Protein AF-A0A1G2HT88-F1 (afdb_monomer_lite)

Radius of gyration: 27.89 Å; chains: 1; bounding box: 47×22×96 Å

Structure (mmCIF, N/CA/C/O backbone):
data_AF-A0A1G2HT88-F1
#
_entry.id   AF-A0A1G2HT88-F1
#
loop_
_atom_site.group_PDB
_atom_site.id
_atom_site.type_symbol
_atom_site.label_atom_id
_atom_site.label_alt_id
_atom_site.label_comp_id
_atom_site.label_asym_id
_atom_site.label_entity_id
_atom_site.label_seq_id
_atom_site.pdbx_PDB_ins_code
_atom_site.Cartn_x
_atom_site.Cartn_y
_atom_site.Cartn_z
_atom_site.occupancy
_atom_site.B_iso_or_equiv
_atom_site.auth_seq_id
_atom_site.auth_comp_id
_atom_site.auth_asym_id
_atom_site.auth_atom_id
_atom_site.pdbx_PDB_model_num
ATOM 1 N N . MET A 1 1 ? -17.316 13.275 71.867 1.00 40.72 1 MET A N 1
ATOM 2 C CA . MET A 1 1 ? -18.127 12.191 71.271 1.00 40.72 1 MET A CA 1
ATOM 3 C C . MET A 1 1 ? -18.095 12.351 69.755 1.00 40.72 1 MET A C 1
ATOM 5 O O . MET A 1 1 ? -18.867 13.128 69.214 1.00 40.72 1 MET A O 1
ATOM 9 N N . VAL A 1 2 ? -17.142 11.712 69.071 1.00 53.62 2 VAL A N 1
ATOM 10 C CA . VAL A 1 2 ? -17.073 11.718 67.598 1.00 53.62 2 VAL A CA 1
ATOM 11 C C . VAL A 1 2 ? -17.849 10.500 67.114 1.00 53.62 2 VAL A C 1
ATOM 13 O O . VAL A 1 2 ? -17.386 9.367 67.217 1.00 53.62 2 VAL A O 1
ATOM 16 N N . SER A 1 3 ? -19.090 10.737 66.694 1.00 51.41 3 SER A N 1
ATOM 17 C CA . SER A 1 3 ? -19.968 9.697 66.166 1.00 51.41 3 SER A CA 1
ATOM 18 C C . SER A 1 3 ? -19.487 9.284 64.770 1.00 51.41 3 SER A C 1
ATOM 20 O O . SER A 1 3 ? -19.238 10.132 63.911 1.00 51.41 3 SER A O 1
ATOM 22 N N . LYS A 1 4 ? -19.302 7.976 64.572 1.00 53.19 4 LYS A N 1
ATOM 23 C CA . LYS A 1 4 ? -18.770 7.342 63.359 1.00 53.19 4 LYS A CA 1
ATOM 24 C C . LYS A 1 4 ? -19.642 7.674 62.138 1.00 53.19 4 LYS A C 1
ATOM 26 O O . LYS A 1 4 ? -20.726 7.122 61.981 1.00 53.19 4 LYS A O 1
ATOM 31 N N . ARG A 1 5 ? -19.142 8.516 61.228 1.00 53.56 5 ARG A N 1
ATOM 32 C CA . ARG A 1 5 ? -19.681 8.678 59.866 1.00 53.56 5 ARG A CA 1
ATOM 33 C C . ARG A 1 5 ? -19.239 7.502 58.992 1.00 53.56 5 ARG A C 1
ATOM 35 O O . ARG A 1 5 ? -18.350 7.629 58.164 1.00 53.56 5 ARG A O 1
ATOM 42 N N . GLY A 1 6 ? -19.843 6.343 59.222 1.00 59.09 6 GLY A N 1
ATOM 43 C CA . GLY A 1 6 ? -19.801 5.207 58.306 1.00 59.09 6 GLY A CA 1
ATOM 44 C C . GLY A 1 6 ? -21.150 5.080 57.616 1.00 59.09 6 GLY A C 1
ATOM 45 O O . GLY A 1 6 ? -21.891 4.146 57.901 1.00 59.09 6 GLY A O 1
ATOM 46 N N . GLN A 1 7 ? -21.514 6.051 56.776 1.00 55.28 7 GLN A N 1
ATOM 47 C CA . GLN A 1 7 ? -22.687 5.912 55.917 1.00 55.28 7 GLN A CA 1
ATOM 48 C C . GLN A 1 7 ? -22.262 5.011 54.755 1.00 55.28 7 GLN A C 1
ATOM 50 O O . GLN A 1 7 ? -21.722 5.482 53.758 1.00 55.28 7 GLN A O 1
ATOM 55 N N . GLY A 1 8 ? -22.376 3.695 54.958 1.00 63.44 8 GLY A N 1
ATOM 56 C CA . GLY A 1 8 ? -22.088 2.712 53.919 1.00 63.44 8 GLY A CA 1
ATOM 57 C C . GLY A 1 8 ? -22.886 3.054 52.667 1.00 63.44 8 GLY A C 1
ATOM 58 O O . GLY A 1 8 ? -24.076 3.367 52.767 1.00 63.44 8 GLY A O 1
ATOM 59 N N . LEU A 1 9 ? -22.228 3.038 51.502 1.00 68.50 9 LEU A N 1
ATOM 60 C CA . LEU A 1 9 ? -22.949 3.159 50.240 1.00 68.50 9 LEU A CA 1
ATOM 61 C C . LEU A 1 9 ? -24.070 2.108 50.235 1.00 68.50 9 LEU A C 1
ATOM 63 O O . LEU A 1 9 ? -23.810 0.959 50.612 1.00 68.50 9 LEU A O 1
ATOM 67 N N . PRO A 1 10 ? -25.301 2.474 49.834 1.00 78.75 10 PRO A N 1
ATOM 68 C CA . PRO A 1 10 ? -26.396 1.520 49.777 1.00 78.75 10 PRO A CA 1
ATOM 69 C C . PRO A 1 10 ? -25.956 0.321 48.940 1.00 78.75 10 PRO A C 1
ATOM 71 O O . PRO A 1 10 ? -25.410 0.503 47.853 1.00 78.75 10 PRO A O 1
ATOM 74 N N . VAL A 1 11 ? -26.200 -0.898 49.425 1.00 82.44 11 VAL A N 1
ATOM 75 C CA . VAL A 1 11 ? -25.774 -2.139 48.750 1.00 82.44 11 VAL A CA 1
ATOM 76 C C . VAL A 1 11 ? -26.246 -2.171 47.288 1.00 82.44 11 VAL A C 1
ATOM 78 O O . VAL A 1 11 ? -25.502 -2.593 46.408 1.00 82.44 11 VAL A O 1
ATOM 81 N N . ASN A 1 12 ? -27.420 -1.603 46.996 1.00 87.56 12 ASN A N 1
ATOM 82 C CA . ASN A 1 12 ? -27.928 -1.434 45.632 1.00 87.56 12 ASN A CA 1
ATOM 83 C C . ASN A 1 12 ? -26.993 -0.618 44.725 1.00 87.56 12 ASN A C 1
ATOM 85 O O . ASN A 1 12 ? -26.828 -0.965 43.562 1.00 87.56 12 ASN A O 1
ATOM 89 N N . VAL A 1 13 ? -26.357 0.441 45.236 1.00 88.12 13 VAL A N 1
ATOM 90 C CA . VAL A 1 13 ? -25.415 1.264 44.459 1.00 88.12 13 VAL A CA 1
ATOM 91 C C . VAL A 1 13 ? -24.163 0.462 44.117 1.00 88.12 13 VAL A C 1
ATOM 93 O O . VAL A 1 13 ? -23.677 0.543 42.993 1.00 88.12 13 VAL A O 1
ATOM 96 N N . ILE A 1 14 ? -23.678 -0.358 45.053 1.00 87.75 14 ILE A N 1
ATOM 97 C CA . ILE A 1 14 ? -22.526 -1.244 44.829 1.00 87.75 14 ILE A CA 1
ATOM 98 C C . ILE A 1 14 ? -22.855 -2.275 43.741 1.00 87.75 14 ILE A C 1
ATOM 100 O O . ILE A 1 14 ? -22.055 -2.485 42.831 1.00 87.75 14 ILE A O 1
ATOM 104 N N . ILE A 1 15 ? -24.050 -2.872 43.791 1.00 90.88 15 ILE A N 1
ATOM 105 C CA . ILE A 1 15 ? -24.510 -3.847 42.791 1.00 90.88 15 ILE A CA 1
ATOM 106 C C . ILE A 1 15 ? -24.628 -3.199 41.404 1.00 90.88 15 ILE A C 1
ATOM 108 O O . ILE A 1 15 ? -24.123 -3.746 40.426 1.00 90.88 15 ILE A O 1
ATOM 112 N N . VAL A 1 16 ? -25.248 -2.019 41.308 1.00 92.81 16 VAL A N 1
ATOM 113 C CA . VAL A 1 16 ? -25.400 -1.301 40.031 1.00 92.81 16 VAL A CA 1
ATOM 114 C C . VAL A 1 16 ? -24.040 -0.887 39.465 1.00 92.81 16 VAL A C 1
ATOM 116 O O . VAL A 1 16 ? -23.804 -1.058 38.271 1.00 92.81 16 VAL A O 1
ATOM 119 N N . ALA A 1 17 ? -23.123 -0.405 40.306 1.00 90.88 17 ALA A N 1
ATOM 120 C CA . ALA A 1 17 ? -21.772 -0.045 39.882 1.00 90.88 17 ALA A CA 1
ATOM 121 C C . ALA A 1 17 ? -20.988 -1.257 39.352 1.00 90.88 17 ALA A C 1
ATOM 123 O O . ALA A 1 17 ? -20.304 -1.148 38.335 1.00 90.88 17 ALA A O 1
ATOM 124 N N . ALA A 1 18 ? -21.124 -2.422 39.995 1.00 93.19 18 ALA A N 1
ATOM 125 C CA . ALA A 1 18 ? -20.498 -3.658 39.536 1.00 93.19 18 ALA A CA 1
ATOM 126 C C . ALA A 1 18 ? -21.055 -4.117 38.177 1.00 93.19 18 ALA A C 1
ATOM 128 O O . ALA A 1 18 ? -20.283 -4.448 37.279 1.00 93.19 18 ALA A O 1
ATOM 129 N N . LEU A 1 19 ? -22.380 -4.078 37.991 1.00 94.88 19 LEU A N 1
ATOM 130 C CA . LEU A 1 19 ? -23.013 -4.420 36.712 1.00 94.88 19 LEU A CA 1
ATOM 131 C C . LEU A 1 19 ? -22.593 -3.462 35.590 1.00 94.88 19 LEU A C 1
ATOM 133 O O . LEU A 1 19 ? -22.254 -3.912 34.496 1.00 94.88 19 LEU A O 1
ATOM 137 N N . ALA A 1 20 ? -22.557 -2.157 35.866 1.00 94.62 20 ALA A N 1
ATOM 138 C CA . ALA A 1 20 ? -22.113 -1.156 34.901 1.00 94.62 20 ALA A CA 1
ATOM 139 C C . ALA A 1 20 ? -20.651 -1.374 34.481 1.00 94.62 20 ALA A C 1
ATOM 141 O O . ALA A 1 20 ? -20.340 -1.304 33.294 1.00 94.62 20 ALA A O 1
ATOM 142 N N . LEU A 1 21 ? -19.767 -1.701 35.431 1.00 95.44 21 LEU A N 1
ATOM 143 C CA . LEU A 1 21 ? -18.369 -2.023 35.137 1.00 95.44 21 LEU A CA 1
ATOM 144 C C . LEU A 1 21 ? -18.232 -3.248 34.230 1.00 95.44 21 LEU A C 1
ATOM 146 O O . LEU A 1 21 ? -17.452 -3.207 33.281 1.00 95.44 21 LEU A O 1
ATOM 150 N N . ILE A 1 22 ? -19.000 -4.311 34.480 1.00 95.81 22 ILE A N 1
ATOM 151 C CA . ILE A 1 22 ? -18.974 -5.521 33.645 1.00 95.81 22 ILE A CA 1
ATOM 152 C C . ILE A 1 22 ? -19.382 -5.187 32.207 1.00 95.81 22 ILE A C 1
ATOM 154 O O . ILE A 1 22 ? -18.682 -5.565 31.269 1.00 95.81 22 ILE A O 1
ATOM 158 N N . VAL A 1 23 ? -20.475 -4.441 32.024 1.00 95.62 23 VAL A N 1
ATOM 159 C CA . VAL A 1 23 ? -20.929 -4.021 30.689 1.00 95.62 23 VAL A CA 1
ATOM 160 C C . VAL A 1 23 ? -19.863 -3.175 29.994 1.00 95.62 23 VAL A C 1
ATOM 162 O O . VAL A 1 23 ? -19.578 -3.396 28.820 1.00 95.62 23 VAL A O 1
ATOM 165 N N . LEU A 1 24 ? -19.227 -2.252 30.716 1.00 94.94 24 LEU A N 1
ATOM 166 C CA . LEU A 1 24 ? -18.183 -1.389 30.166 1.00 94.94 24 LEU A CA 1
ATOM 167 C C . LEU A 1 24 ? -16.974 -2.207 29.685 1.00 94.94 24 LEU A C 1
ATOM 169 O O . LEU A 1 24 ? -16.506 -2.000 28.568 1.00 94.94 24 LEU A O 1
ATOM 173 N N . VAL A 1 25 ? -16.518 -3.189 30.470 1.00 94.19 25 VAL A N 1
ATOM 174 C CA . VAL A 1 25 ? -15.429 -4.099 30.069 1.00 94.19 25 VAL A CA 1
ATOM 175 C C . VAL A 1 25 ? -15.800 -4.880 28.806 1.00 94.19 25 VAL A C 1
ATOM 177 O O . VAL A 1 25 ? -14.997 -4.949 27.877 1.00 94.19 25 VAL A O 1
ATOM 180 N N . VAL A 1 26 ? -17.019 -5.424 28.734 1.00 93.69 26 VAL A N 1
ATOM 181 C CA . VAL A 1 26 ? -17.490 -6.162 27.549 1.00 93.69 26 VAL A CA 1
ATOM 182 C C . VAL A 1 26 ? -17.513 -5.264 26.312 1.00 93.69 26 VAL A C 1
ATOM 184 O O . VAL A 1 26 ? -17.035 -5.674 25.255 1.00 93.69 26 VAL A O 1
ATOM 187 N N . LEU A 1 27 ? -18.004 -4.027 26.437 1.00 91.62 27 LEU A N 1
ATOM 188 C CA . LEU A 1 27 ? -17.997 -3.066 25.334 1.00 91.62 27 LEU A CA 1
ATOM 189 C C . LEU A 1 27 ? -16.571 -2.787 24.852 1.00 91.62 27 LEU A C 1
ATOM 191 O O . LEU A 1 27 ? -16.316 -2.877 23.654 1.00 91.62 27 LEU A O 1
ATOM 195 N N . VAL A 1 28 ? -15.630 -2.517 25.763 1.00 89.38 28 VAL A N 1
ATOM 196 C CA . VAL A 1 28 ? -14.226 -2.259 25.400 1.00 89.38 28 VAL A CA 1
ATOM 197 C C . VAL A 1 28 ? -13.633 -3.427 24.615 1.00 89.38 28 VAL A C 1
ATOM 199 O O . VAL A 1 28 ? -13.002 -3.188 23.586 1.00 89.38 28 VAL A O 1
ATOM 202 N N . VAL A 1 29 ? -13.870 -4.672 25.046 1.00 88.31 29 VAL A N 1
ATOM 203 C CA . VAL A 1 29 ? -13.374 -5.879 24.358 1.00 88.31 29 VAL A CA 1
ATOM 204 C C . VAL A 1 29 ? -13.958 -6.003 22.948 1.00 88.31 29 VAL A C 1
ATOM 206 O O . VAL A 1 29 ? -13.216 -6.253 22.001 1.00 88.31 29 VAL A O 1
ATOM 209 N N . ILE A 1 30 ? -15.263 -5.782 22.774 1.00 85.88 30 ILE A N 1
ATOM 210 C CA . ILE A 1 30 ? -15.909 -5.857 21.453 1.00 85.88 30 ILE A CA 1
ATOM 211 C C . ILE A 1 30 ? -15.361 -4.768 20.521 1.00 85.88 30 ILE A C 1
ATOM 213 O O . ILE A 1 30 ? -15.009 -5.054 19.374 1.00 85.88 30 ILE A O 1
ATOM 217 N N . PHE A 1 31 ? -15.241 -3.531 21.012 1.00 83.00 31 PHE A N 1
ATOM 218 C CA . PHE A 1 31 ? -14.724 -2.416 20.218 1.00 83.00 31 PHE A CA 1
ATOM 219 C C . PHE A 1 31 ? -13.249 -2.604 19.827 1.00 83.00 31 PHE A C 1
ATOM 221 O O . PHE A 1 31 ? -12.890 -2.291 18.695 1.00 83.00 31 PHE A O 1
ATOM 228 N N . THR A 1 32 ? -12.402 -3.165 20.700 1.00 79.50 32 THR A N 1
ATOM 229 C CA . THR A 1 32 ? -10.993 -3.471 20.358 1.00 79.50 32 THR A CA 1
ATOM 230 C C . THR A 1 32 ? -10.847 -4.643 19.388 1.00 79.50 32 THR A C 1
ATOM 232 O O . THR A 1 32 ? -9.957 -4.635 18.533 1.00 79.50 32 THR A O 1
ATOM 235 N N . GLN A 1 33 ? -11.718 -5.650 19.478 1.00 67.94 33 GLN A N 1
ATOM 236 C CA . GLN A 1 33 ? -11.714 -6.774 18.539 1.00 67.94 33 GLN A CA 1
ATOM 237 C C . GLN A 1 33 ? -12.151 -6.362 17.134 1.00 67.94 33 GLN A C 1
ATOM 239 O O . GLN A 1 33 ? -11.564 -6.835 16.160 1.00 67.94 33 GLN A O 1
ATOM 244 N N . GLN A 1 34 ? -13.149 -5.482 17.010 1.00 68.50 34 GLN A N 1
ATOM 245 C CA . GLN A 1 34 ? -13.558 -4.987 15.698 1.00 68.50 34 GLN A CA 1
ATOM 246 C C . GLN A 1 34 ? -12.455 -4.155 15.044 1.00 68.50 34 GLN A C 1
ATOM 248 O O . GLN A 1 34 ? -12.085 -4.454 13.914 1.00 68.50 34 GLN A O 1
ATOM 253 N N . THR A 1 35 ? -11.866 -3.178 15.738 1.00 62.66 35 THR A N 1
ATOM 254 C CA . THR A 1 35 ? -10.824 -2.317 15.143 1.00 62.66 35 THR A CA 1
ATOM 255 C C . THR A 1 35 ? -9.601 -3.102 14.672 1.00 62.66 35 THR A C 1
ATOM 257 O O . THR A 1 35 ? -9.065 -2.818 13.603 1.00 62.66 35 THR A O 1
ATOM 260 N N . THR A 1 36 ? -9.204 -4.142 15.410 1.00 65.00 36 THR A N 1
ATOM 261 C CA . THR A 1 36 ? -8.076 -5.004 15.024 1.00 65.00 36 THR A CA 1
ATOM 262 C C . THR A 1 36 ? -8.411 -5.868 13.803 1.00 65.00 36 THR A C 1
ATOM 264 O O . THR A 1 36 ? -7.603 -5.973 12.882 1.00 65.00 36 THR A O 1
ATOM 267 N N . GLN A 1 37 ? -9.614 -6.453 13.749 1.00 61.28 37 GLN A N 1
ATOM 268 C CA . GLN A 1 37 ? -10.034 -7.257 12.596 1.00 61.28 37 GLN A CA 1
ATOM 269 C C . GLN A 1 37 ? -10.271 -6.419 11.336 1.00 61.28 37 GLN A C 1
ATOM 271 O O . GLN A 1 37 ? -9.977 -6.897 10.244 1.00 61.28 37 GLN A O 1
ATOM 276 N N . PHE A 1 38 ? -10.766 -5.185 11.467 1.00 60.00 38 PHE A N 1
ATOM 277 C CA . PHE A 1 38 ? -10.879 -4.265 10.335 1.00 60.00 38 PHE A CA 1
ATOM 278 C C . PHE A 1 38 ? -9.494 -3.869 9.808 1.00 60.00 38 PHE A C 1
ATOM 280 O O . PHE A 1 38 ? -9.264 -3.996 8.612 1.00 60.00 38 PHE A O 1
ATOM 287 N N . GLY A 1 39 ? -8.540 -3.513 10.678 1.00 59.97 39 GLY A N 1
ATOM 288 C CA . GLY A 1 39 ? -7.173 -3.188 10.246 1.00 59.97 39 GLY A CA 1
ATOM 289 C C . GLY A 1 39 ? -6.454 -4.350 9.548 1.00 59.97 39 GLY A C 1
ATOM 290 O O . GLY A 1 39 ? -5.787 -4.151 8.537 1.00 59.97 39 GLY A O 1
ATOM 291 N N . GLN A 1 40 ? -6.624 -5.586 10.036 1.00 60.97 40 GLN A N 1
ATOM 292 C CA . GLN A 1 40 ? -6.024 -6.758 9.388 1.00 60.97 40 GLN A CA 1
ATOM 293 C C . GLN A 1 40 ? -6.673 -7.094 8.042 1.00 60.97 40 GLN A C 1
ATOM 295 O O . GLN A 1 40 ? -5.949 -7.371 7.090 1.00 60.97 40 GLN A O 1
ATOM 300 N N . LYS A 1 41 ? -8.009 -7.052 7.942 1.00 60.19 41 LYS A N 1
ATOM 301 C CA . LYS A 1 41 ? -8.713 -7.347 6.683 1.00 60.19 41 LYS A CA 1
ATOM 302 C C . LYS A 1 41 ? -8.404 -6.314 5.605 1.00 60.19 41 LYS A C 1
ATOM 304 O O . LYS A 1 41 ? -8.037 -6.708 4.504 1.00 60.19 41 LYS A O 1
ATOM 309 N N . VAL A 1 42 ? -8.431 -5.027 5.956 1.00 62.84 42 VAL A N 1
ATOM 310 C CA . VAL A 1 42 ? -8.083 -3.942 5.030 1.00 62.84 42 VAL A CA 1
ATOM 311 C C . VAL A 1 42 ? -6.642 -4.108 4.537 1.00 62.84 42 VAL A C 1
ATOM 313 O O . VAL A 1 42 ? -6.403 -4.097 3.335 1.00 62.84 42 VAL A O 1
ATOM 316 N N . GLY A 1 43 ? -5.679 -4.382 5.425 1.00 69.94 43 GLY A N 1
ATOM 317 C CA . GLY A 1 43 ? -4.286 -4.601 5.017 1.00 69.94 43 GLY A CA 1
ATOM 318 C C . GLY A 1 43 ? -4.068 -5.818 4.101 1.00 69.94 43 GLY A C 1
ATOM 319 O O . GLY A 1 43 ? -3.141 -5.822 3.287 1.00 69.94 43 GLY A O 1
ATOM 320 N N . GLU A 1 44 ? -4.896 -6.859 4.214 1.00 76.62 44 GLU A N 1
ATOM 321 C CA . GLU A 1 44 ? -4.829 -8.059 3.368 1.00 76.62 44 GLU A CA 1
ATOM 322 C C . GLU A 1 44 ? -5.476 -7.829 1.989 1.00 76.62 44 GLU A C 1
ATOM 324 O O . GLU A 1 44 ? -4.929 -8.248 0.963 1.00 76.62 44 GLU A O 1
ATOM 329 N N . GLU A 1 45 ? -6.585 -7.088 1.943 1.00 79.50 45 GLU A N 1
ATOM 330 C CA . GLU A 1 45 ? -7.247 -6.659 0.706 1.00 79.50 45 GLU A CA 1
ATOM 331 C C . GLU A 1 45 ? -6.344 -5.732 -0.118 1.00 79.50 45 GLU A C 1
ATOM 333 O O . GLU A 1 45 ? -6.111 -5.994 -1.300 1.00 79.50 45 GLU A O 1
ATOM 338 N N . THR A 1 46 ? -5.727 -4.729 0.511 1.00 83.38 46 THR A N 1
ATOM 339 C CA . THR A 1 46 ? -4.803 -3.788 -0.143 1.00 83.38 46 THR A CA 1
ATOM 340 C C . THR A 1 46 ? -3.609 -4.504 -0.787 1.00 83.38 46 THR A C 1
ATOM 342 O O . THR A 1 46 ? -3.253 -4.248 -1.941 1.00 83.38 46 THR A O 1
ATOM 345 N N . LYS A 1 47 ? -3.013 -5.480 -0.086 1.00 85.06 47 LYS A N 1
ATOM 346 C CA . LYS A 1 47 ? -1.923 -6.311 -0.632 1.00 85.06 47 LYS A CA 1
ATOM 347 C C . LYS A 1 47 ? -2.388 -7.206 -1.776 1.00 85.06 47 LYS A C 1
ATOM 349 O O . LYS A 1 47 ? -1.634 -7.425 -2.725 1.00 85.06 47 LYS A O 1
ATOM 354 N N . THR A 1 48 ? -3.610 -7.724 -1.697 1.00 87.25 48 THR A N 1
ATOM 355 C CA . THR A 1 48 ? -4.200 -8.551 -2.755 1.00 87.25 48 THR A CA 1
ATOM 356 C C . THR A 1 48 ? -4.427 -7.736 -4.026 1.00 87.25 48 THR A C 1
ATOM 358 O O . THR A 1 48 ? -4.121 -8.208 -5.122 1.00 87.25 48 THR A O 1
ATOM 361 N N . GLU A 1 49 ? -4.903 -6.498 -3.903 1.00 88.12 49 GLU A N 1
ATOM 362 C CA . GLU A 1 49 ? -5.069 -5.597 -5.047 1.00 88.12 49 GLU A CA 1
ATOM 363 C C . GLU A 1 49 ? -3.724 -5.213 -5.672 1.00 88.12 49 GLU A C 1
ATOM 365 O O . GLU A 1 49 ? -3.579 -5.305 -6.894 1.00 88.12 49 GLU A O 1
ATOM 370 N N . LEU A 1 50 ? -2.706 -4.907 -4.857 1.00 88.31 50 LEU A N 1
ATOM 371 C CA . LEU A 1 50 ? -1.348 -4.682 -5.364 1.00 88.31 50 LEU A CA 1
ATOM 372 C C . LEU A 1 50 ? -0.824 -5.919 -6.113 1.00 88.31 50 LEU A C 1
ATOM 374 O O . LEU A 1 50 ? -0.243 -5.802 -7.193 1.00 88.31 50 LEU A O 1
ATOM 378 N N . PHE A 1 51 ? -1.063 -7.121 -5.582 1.00 87.69 51 PHE A N 1
ATOM 379 C CA . PHE A 1 51 ? -0.659 -8.360 -6.243 1.00 87.69 51 PHE A CA 1
ATOM 380 C C . PHE A 1 51 ? -1.346 -8.542 -7.601 1.00 87.69 51 PHE A C 1
ATOM 382 O O . PHE A 1 51 ? -0.680 -8.898 -8.572 1.00 87.69 51 PHE A O 1
ATOM 389 N N . LYS A 1 52 ? -2.651 -8.253 -7.708 1.00 88.12 52 LYS A N 1
ATOM 390 C CA . LYS A 1 52 ? -3.371 -8.281 -8.993 1.00 88.12 52 LYS A CA 1
ATOM 391 C C . LYS A 1 52 ? -2.758 -7.309 -10.001 1.00 88.12 52 LYS A C 1
ATOM 393 O O . LYS A 1 52 ? -2.636 -7.648 -11.174 1.00 88.12 52 LYS A O 1
ATOM 398 N N . MET A 1 53 ? -2.347 -6.123 -9.554 1.00 8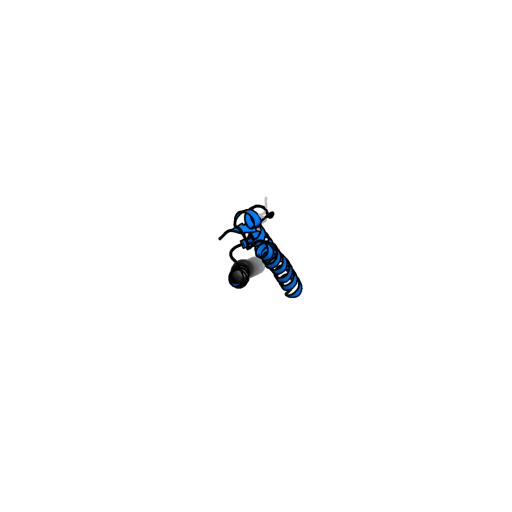6.50 53 MET A N 1
ATOM 399 C CA . MET A 1 53 ? -1.714 -5.120 -10.416 1.00 86.50 53 MET A CA 1
ATOM 400 C C . MET A 1 53 ? -0.314 -5.532 -10.868 1.00 86.50 53 MET A C 1
ATOM 402 O O . MET A 1 53 ? 0.045 -5.318 -12.024 1.00 86.50 53 MET A O 1
ATOM 406 N N . ARG A 1 54 ? 0.441 -6.209 -9.998 1.00 87.12 54 ARG A N 1
ATOM 407 C CA . ARG A 1 54 ? 1.772 -6.747 -10.304 1.00 87.12 54 ARG A CA 1
ATOM 408 C C . ARG A 1 54 ? 1.773 -7.742 -11.469 1.00 87.12 54 ARG A C 1
ATOM 410 O O . ARG A 1 54 ? 2.788 -7.879 -12.143 1.00 87.12 54 ARG A O 1
ATOM 417 N N . ILE A 1 55 ? 0.644 -8.391 -11.760 1.00 85.19 55 ILE A N 1
ATOM 418 C CA . ILE A 1 55 ? 0.491 -9.279 -12.929 1.00 85.19 55 ILE A CA 1
ATOM 419 C C . ILE A 1 55 ? 0.640 -8.502 -14.247 1.00 85.19 55 ILE A C 1
ATOM 421 O O . ILE A 1 55 ? 1.075 -9.063 -15.250 1.00 85.19 55 ILE A O 1
ATOM 425 N N . PHE A 1 56 ? 0.315 -7.208 -14.253 1.00 82.56 56 PHE A N 1
ATOM 426 C CA . PHE A 1 56 ? 0.443 -6.349 -15.431 1.00 82.56 56 PHE A CA 1
ATOM 427 C C . PHE A 1 56 ? 1.840 -5.741 -15.590 1.00 82.56 56 PHE A C 1
ATOM 429 O O . PHE A 1 56 ? 2.079 -5.025 -16.565 1.00 82.56 56 PHE A O 1
ATOM 436 N N . TYR A 1 57 ? 2.766 -6.014 -14.666 1.00 87.19 57 TYR A N 1
ATOM 437 C CA . TYR A 1 57 ? 4.123 -5.490 -14.756 1.00 87.19 57 TYR A CA 1
ATOM 438 C C . TYR A 1 57 ? 4.849 -6.061 -15.974 1.00 87.19 57 TYR A C 1
ATOM 440 O O . TYR A 1 57 ? 4.813 -7.261 -16.251 1.00 87.19 57 TYR A O 1
ATOM 448 N N . GLY A 1 58 ? 5.525 -5.174 -16.702 1.00 83.12 58 GLY A N 1
ATOM 449 C CA . GLY A 1 58 ? 6.441 -5.539 -17.774 1.00 83.12 58 GLY A CA 1
ATOM 450 C C . GLY A 1 58 ? 7.873 -5.715 -17.269 1.00 83.12 58 GLY A C 1
ATOM 451 O O . GLY A 1 58 ? 8.127 -5.843 -16.073 1.00 83.12 58 GLY A O 1
ATOM 452 N N . LYS A 1 59 ? 8.830 -5.670 -18.205 1.00 89.00 59 LYS A N 1
ATOM 453 C CA . LYS A 1 59 ? 10.268 -5.636 -17.882 1.00 89.00 59 LYS A CA 1
ATOM 454 C C . LYS A 1 59 ? 10.666 -4.381 -17.103 1.00 89.00 59 LYS A C 1
ATOM 456 O O . LYS A 1 59 ? 11.581 -4.434 -16.294 1.00 89.00 59 LYS A O 1
ATOM 461 N N . CYS A 1 60 ? 9.963 -3.279 -17.347 1.00 90.31 60 CYS A N 1
ATOM 462 C CA . CYS A 1 60 ? 10.050 -2.061 -16.560 1.00 90.31 60 CYS A CA 1
ATOM 463 C C . CYS A 1 60 ? 8.776 -1.923 -15.724 1.00 90.31 60 CYS A C 1
ATOM 465 O O . CYS A 1 60 ? 7.669 -2.049 -16.259 1.00 90.31 60 CYS A O 1
ATOM 467 N N . ARG A 1 61 ? 8.929 -1.725 -14.413 1.00 90.94 61 ARG A N 1
ATOM 468 C CA . ARG A 1 61 ? 7.823 -1.692 -13.445 1.00 90.94 61 ARG A CA 1
ATOM 469 C C . ARG A 1 61 ? 7.983 -0.548 -12.444 1.00 90.94 61 ARG A C 1
ATOM 471 O O . ARG A 1 61 ? 9.110 -0.105 -12.243 1.00 90.94 61 ARG A O 1
ATOM 478 N N . PRO A 1 62 ? 6.912 -0.116 -11.762 1.00 91.25 62 PRO A N 1
ATOM 479 C CA . PRO A 1 62 ? 7.040 0.811 -10.644 1.00 91.25 62 PRO A CA 1
ATOM 480 C C . PRO A 1 62 ? 7.887 0.208 -9.517 1.00 91.25 62 PRO A C 1
ATOM 482 O O . PRO A 1 62 ? 7.828 -0.994 -9.243 1.00 91.25 62 PRO A O 1
ATOM 485 N N . GLY A 1 63 ? 8.686 1.046 -8.866 1.00 89.94 63 GLY A N 1
ATOM 486 C CA . GLY A 1 63 ? 9.479 0.683 -7.698 1.00 89.94 63 GLY A CA 1
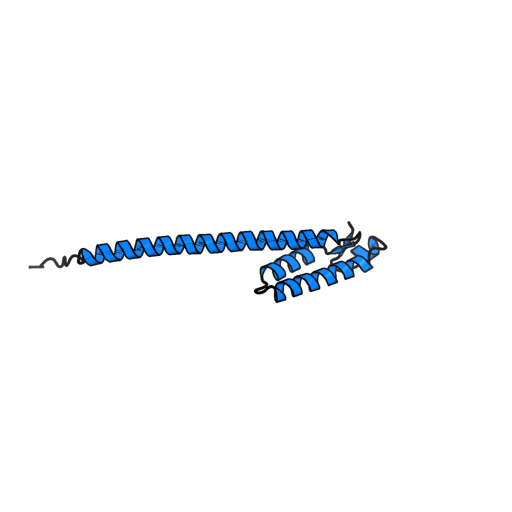ATOM 487 C C . GLY A 1 63 ? 8.658 0.629 -6.409 1.00 89.94 63 GLY A C 1
ATOM 488 O O . GLY A 1 63 ? 7.501 1.043 -6.350 1.00 89.94 63 GLY A O 1
ATOM 489 N N . GLU A 1 64 ? 9.302 0.173 -5.335 1.00 88.25 64 GLU A N 1
ATOM 490 C CA . GLU A 1 64 ? 8.673 -0.022 -4.020 1.00 88.25 64 GLU A CA 1
ATOM 491 C C . GLU A 1 64 ? 8.029 1.260 -3.459 1.00 88.25 64 GLU A C 1
ATOM 493 O O . GLU A 1 64 ? 7.000 1.202 -2.796 1.00 88.25 64 GLU A O 1
ATOM 498 N N . ALA A 1 65 ? 8.585 2.436 -3.768 1.00 88.06 65 ALA A N 1
ATOM 499 C CA . ALA A 1 65 ? 8.011 3.715 -3.352 1.00 88.06 65 ALA A CA 1
ATOM 500 C C . ALA A 1 65 ? 6.590 3.932 -3.907 1.00 88.06 65 ALA A C 1
ATOM 502 O O . ALA A 1 65 ? 5.711 4.375 -3.174 1.00 88.06 65 ALA A O 1
ATOM 503 N N . PHE A 1 66 ? 6.348 3.574 -5.172 1.00 89.31 66 PHE A N 1
ATOM 504 C CA . PHE A 1 66 ? 5.033 3.698 -5.810 1.00 89.31 66 PHE A CA 1
ATOM 505 C C . PHE A 1 66 ? 4.064 2.646 -5.287 1.00 89.31 66 PHE A C 1
ATOM 507 O O . PHE A 1 66 ? 2.898 2.953 -5.053 1.00 89.31 66 PHE A O 1
ATOM 514 N N . GLU A 1 67 ? 4.554 1.426 -5.047 1.00 90.06 67 GLU A N 1
ATOM 515 C CA . GLU A 1 67 ? 3.755 0.375 -4.416 1.00 90.06 67 GLU A CA 1
ATOM 516 C C . GLU A 1 67 ? 3.306 0.797 -3.008 1.00 90.06 67 GLU A C 1
ATOM 518 O O . GLU A 1 67 ? 2.133 0.667 -2.676 1.00 90.06 67 GLU A O 1
ATOM 523 N N . ASN A 1 68 ? 4.200 1.373 -2.200 1.00 90.44 68 ASN A N 1
ATOM 524 C CA . ASN A 1 68 ? 3.879 1.848 -0.852 1.00 90.44 68 ASN A CA 1
ATOM 525 C C . ASN A 1 68 ? 2.907 3.035 -0.856 1.00 90.44 68 ASN A C 1
ATOM 527 O O . ASN A 1 68 ? 2.020 3.092 -0.003 1.00 90.44 68 ASN A O 1
ATOM 531 N N . THR A 1 69 ? 3.036 3.955 -1.817 1.00 91.06 69 THR A N 1
ATOM 532 C CA . THR A 1 69 ? 2.066 5.042 -2.008 1.00 91.06 69 THR A CA 1
ATOM 533 C C . THR A 1 69 ? 0.690 4.480 -2.353 1.00 91.06 69 THR A C 1
ATOM 535 O O . THR A 1 69 ? -0.279 4.818 -1.682 1.00 91.06 69 THR A O 1
ATOM 538 N N . PHE A 1 70 ? 0.605 3.541 -3.303 1.00 91.62 70 PHE A N 1
ATOM 539 C CA . PHE A 1 70 ? -0.655 2.869 -3.624 1.00 91.62 70 PHE A CA 1
ATOM 540 C C . PHE A 1 70 ? -1.253 2.154 -2.411 1.00 91.62 70 PHE A C 1
ATOM 542 O O . PHE A 1 70 ? -2.437 2.321 -2.141 1.00 91.62 70 PHE A O 1
ATOM 549 N N . LEU A 1 71 ? -0.451 1.395 -1.654 1.00 90.44 71 LEU A N 1
ATOM 550 C CA . LEU A 1 71 ? -0.931 0.699 -0.459 1.00 90.44 71 LEU A CA 1
ATOM 551 C C . LEU A 1 71 ? -1.498 1.691 0.569 1.00 90.44 71 LEU A C 1
A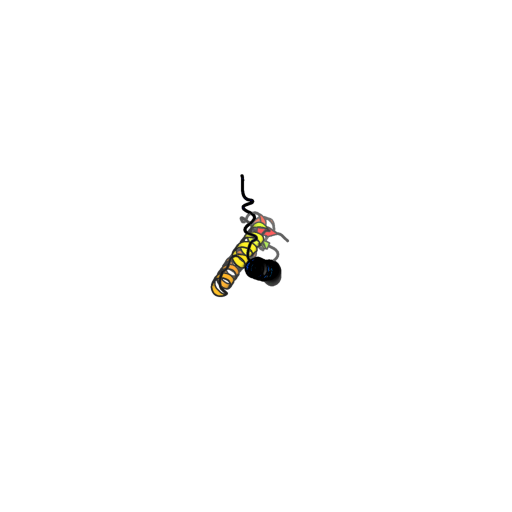TOM 553 O O . LEU A 1 71 ? -2.575 1.460 1.107 1.00 90.44 71 LEU A O 1
ATOM 557 N N . SER A 1 72 ? -0.807 2.810 0.800 1.00 89.12 72 SER A N 1
ATOM 558 C CA . SER A 1 72 ? -1.267 3.876 1.696 1.00 89.12 72 SER A CA 1
ATOM 559 C C . SER A 1 72 ? -2.573 4.509 1.217 1.00 89.12 72 SER A C 1
ATOM 561 O O . SER A 1 72 ? -3.488 4.694 2.017 1.00 89.12 72 SER A O 1
ATOM 563 N N . ASP A 1 73 ? -2.659 4.872 -0.059 1.00 89.94 73 ASP A N 1
ATOM 564 C CA . ASP A 1 73 ? -3.809 5.596 -0.606 1.00 89.94 73 ASP A CA 1
ATOM 565 C C . ASP A 1 73 ? -5.039 4.690 -0.703 1.00 89.94 73 ASP A C 1
ATOM 567 O O . ASP A 1 73 ? -6.149 5.113 -0.394 1.00 89.94 73 ASP A O 1
ATOM 571 N N . TYR A 1 74 ? -4.829 3.416 -1.036 1.00 89.25 74 TYR A N 1
ATOM 572 C CA . TYR A 1 74 ? -5.873 2.399 -1.057 1.00 89.25 74 TYR A CA 1
ATOM 573 C C . TYR A 1 74 ? -6.393 2.064 0.347 1.00 89.25 74 TYR A C 1
ATOM 575 O O . TYR A 1 74 ? -7.595 1.925 0.542 1.00 89.25 74 TYR A O 1
ATOM 583 N N . GLU A 1 75 ? -5.504 1.959 1.339 1.00 87.06 75 GLU A N 1
ATOM 584 C CA . GLU A 1 75 ? -5.879 1.694 2.734 1.00 87.06 75 GLU A CA 1
ATOM 585 C C . GLU A 1 75 ? -6.613 2.880 3.378 1.00 87.06 75 GLU A C 1
ATOM 587 O O . GLU A 1 75 ? -7.509 2.684 4.198 1.00 87.06 75 GLU A O 1
ATOM 592 N N . LYS A 1 76 ? -6.244 4.114 3.017 1.00 87.19 76 LYS A N 1
ATOM 593 C CA . LYS A 1 76 ? -6.862 5.338 3.554 1.00 87.19 76 LYS A CA 1
ATOM 594 C C . LYS A 1 76 ? -8.174 5.716 2.873 1.00 87.19 76 LYS A C 1
ATOM 596 O O . LYS A 1 76 ? -8.880 6.570 3.409 1.00 87.19 76 LYS A O 1
ATOM 601 N N . ALA A 1 77 ? -8.479 5.123 1.723 1.00 89.12 77 ALA A N 1
ATOM 602 C CA . ALA A 1 77 ? -9.697 5.397 0.980 1.00 89.12 77 ALA A CA 1
ATOM 603 C C . ALA A 1 77 ? -10.941 5.064 1.821 1.00 89.12 77 ALA A C 1
ATOM 605 O O . ALA A 1 77 ? -11.119 3.942 2.297 1.00 89.12 77 ALA A O 1
ATOM 606 N N . ALA A 1 78 ? -11.820 6.049 1.990 1.00 83.19 78 ALA A N 1
ATOM 607 C CA . ALA A 1 78 ? -13.040 5.943 2.785 1.00 83.19 78 ALA A CA 1
ATOM 608 C C . ALA A 1 78 ? -14.220 5.331 2.008 1.00 83.19 78 ALA A C 1
ATOM 610 O O . ALA A 1 78 ? -15.266 5.050 2.596 1.00 83.19 78 ALA A O 1
ATOM 611 N N . SER A 1 79 ? -14.075 5.151 0.693 1.00 85.75 79 SER A N 1
ATOM 612 C CA . SER A 1 79 ? -15.112 4.633 -0.200 1.00 85.75 79 SER A CA 1
ATOM 613 C C . SER A 1 79 ? -14.524 3.852 -1.374 1.00 85.75 79 SER A C 1
ATOM 615 O O . SER A 1 79 ? -13.347 4.002 -1.711 1.00 85.75 79 SER A O 1
ATOM 617 N N . ASP A 1 80 ? -15.369 3.058 -2.032 1.00 87.44 80 ASP A N 1
ATOM 618 C CA . ASP A 1 80 ? -14.996 2.308 -3.236 1.00 87.44 80 ASP A CA 1
ATOM 619 C C . ASP A 1 80 ? -14.551 3.241 -4.382 1.00 87.44 80 ASP A C 1
ATOM 621 O O . ASP A 1 80 ? -13.621 2.916 -5.113 1.00 87.44 80 ASP A O 1
ATOM 625 N N . GLU A 1 81 ? -15.132 4.442 -4.501 1.00 89.94 81 GLU A N 1
ATOM 626 C CA . GLU A 1 81 ? -14.728 5.444 -5.504 1.00 89.94 81 GLU A CA 1
ATOM 627 C C . GLU A 1 81 ? -13.304 5.977 -5.268 1.00 89.94 81 GLU A C 1
ATOM 629 O O . GLU A 1 81 ? -12.524 6.161 -6.210 1.00 89.94 81 GLU A O 1
ATOM 634 N N . GLU A 1 82 ? -12.934 6.208 -4.006 1.00 88.62 82 GLU A N 1
ATOM 635 C CA . GLU A 1 82 ? -11.571 6.608 -3.640 1.00 88.62 82 GLU A CA 1
ATOM 636 C C . GLU A 1 82 ? -10.580 5.461 -3.875 1.00 88.62 82 GLU A C 1
ATOM 638 O O . GLU A 1 82 ? -9.478 5.687 -4.384 1.00 88.62 82 GLU A O 1
ATOM 643 N N . GLN A 1 83 ? -10.995 4.221 -3.598 1.00 88.56 83 GLN A N 1
ATOM 644 C CA . GLN A 1 83 ? -10.214 3.030 -3.924 1.00 88.56 83 GLN A CA 1
ATOM 645 C C . GLN A 1 83 ? -9.982 2.922 -5.434 1.00 88.56 83 GLN A C 1
ATOM 647 O O . GLN A 1 83 ? -8.841 2.754 -5.858 1.00 88.56 83 GLN A O 1
ATOM 652 N N . ASP A 1 84 ? -11.017 3.071 -6.264 1.00 91.38 84 ASP A N 1
ATOM 653 C CA . ASP A 1 84 ? -10.888 3.061 -7.726 1.00 91.38 84 ASP A CA 1
ATOM 654 C C . ASP A 1 84 ? -9.995 4.194 -8.245 1.00 91.38 84 ASP A C 1
ATOM 656 O O . ASP A 1 84 ? -9.211 3.992 -9.177 1.00 91.38 84 ASP A O 1
ATOM 660 N N . THR A 1 85 ? -10.025 5.361 -7.599 1.00 92.44 85 THR A N 1
ATOM 661 C CA . THR A 1 85 ? -9.114 6.472 -7.909 1.00 92.44 85 THR A CA 1
ATOM 662 C C . THR A 1 85 ? -7.656 6.099 -7.625 1.00 92.44 85 THR A C 1
ATOM 664 O O . THR A 1 85 ? -6.783 6.330 -8.471 1.00 92.44 85 THR A O 1
ATOM 667 N N . ALA A 1 86 ? -7.379 5.461 -6.482 1.00 92.25 86 ALA A N 1
ATOM 668 C CA . ALA A 1 86 ? -6.047 4.952 -6.157 1.00 92.25 86 ALA A CA 1
ATOM 669 C C . ALA A 1 86 ? -5.604 3.869 -7.157 1.00 92.25 86 ALA A C 1
ATOM 671 O O . ALA A 1 86 ? -4.473 3.902 -7.651 1.00 92.25 86 ALA A O 1
ATOM 672 N N . LYS A 1 87 ? -6.512 2.955 -7.541 1.00 91.94 87 LYS A N 1
ATOM 673 C CA . LYS A 1 87 ? -6.241 1.929 -8.562 1.00 91.94 87 LYS A CA 1
ATOM 674 C C . LYS A 1 87 ? -5.913 2.546 -9.916 1.00 91.94 87 LYS A C 1
ATOM 676 O O . LYS A 1 87 ? -4.962 2.112 -10.563 1.00 91.94 87 LYS A O 1
ATOM 681 N N . SER A 1 88 ? -6.686 3.536 -10.357 1.00 93.00 88 SER A N 1
ATOM 682 C CA . SER A 1 88 ? -6.461 4.218 -11.631 1.00 93.00 88 SER A CA 1
ATOM 683 C C . SER A 1 88 ? -5.133 4.968 -11.632 1.00 93.00 88 SER A C 1
ATOM 685 O O . SER A 1 88 ? -4.393 4.881 -12.606 1.00 93.00 88 SER A O 1
ATOM 687 N N . SER A 1 89 ? -4.810 5.662 -10.541 1.00 91.50 89 SER A N 1
ATOM 688 C CA . SER A 1 89 ? -3.555 6.410 -10.411 1.00 91.50 89 SER A CA 1
ATOM 689 C C . SER A 1 89 ? -2.347 5.480 -10.485 1.00 91.50 89 SER A C 1
ATOM 691 O O . SER A 1 89 ? -1.414 5.727 -11.245 1.00 91.50 89 SER A O 1
ATOM 693 N N . PHE A 1 90 ? -2.395 4.354 -9.770 1.00 92.50 90 PHE A N 1
ATOM 694 C CA . PHE A 1 90 ? -1.320 3.372 -9.824 1.00 92.50 90 PHE A CA 1
ATOM 695 C C . PHE A 1 90 ? -1.206 2.690 -11.190 1.00 92.50 90 PHE A C 1
ATOM 697 O O . PHE A 1 90 ? -0.100 2.463 -11.673 1.00 92.50 90 PHE A O 1
ATOM 704 N N . ARG A 1 91 ? -2.331 2.396 -11.856 1.00 91.31 91 ARG A N 1
ATOM 705 C CA . ARG A 1 91 ? -2.314 1.871 -13.231 1.00 91.31 91 ARG A CA 1
ATOM 706 C C . ARG A 1 91 ? -1.630 2.827 -14.201 1.00 91.31 91 ARG A C 1
ATOM 708 O O . ARG A 1 91 ? -0.806 2.368 -14.980 1.00 91.31 91 ARG A O 1
ATOM 715 N N . SER A 1 92 ? -1.903 4.126 -14.104 1.00 91.69 92 SER A N 1
ATOM 716 C CA . SER A 1 92 ? -1.211 5.132 -14.916 1.00 91.69 92 SER A CA 1
ATOM 717 C C . SER A 1 92 ? 0.303 5.098 -14.702 1.00 91.69 92 SER A C 1
ATOM 719 O O . SER A 1 92 ? 1.051 5.184 -15.669 1.00 91.69 92 SER A O 1
ATOM 721 N N . GLU A 1 93 ? 0.769 4.903 -13.464 1.00 90.06 93 GLU A N 1
ATOM 722 C CA . GLU A 1 93 ? 2.203 4.755 -13.174 1.00 90.06 93 GLU A CA 1
ATOM 723 C C . GLU A 1 93 ? 2.791 3.454 -13.738 1.00 90.06 93 GLU A C 1
ATOM 725 O O . GLU A 1 93 ? 3.907 3.449 -14.261 1.00 90.06 93 GLU A O 1
ATOM 730 N N . VAL A 1 94 ? 2.042 2.349 -13.685 1.00 90.31 94 VAL A N 1
ATOM 731 C CA .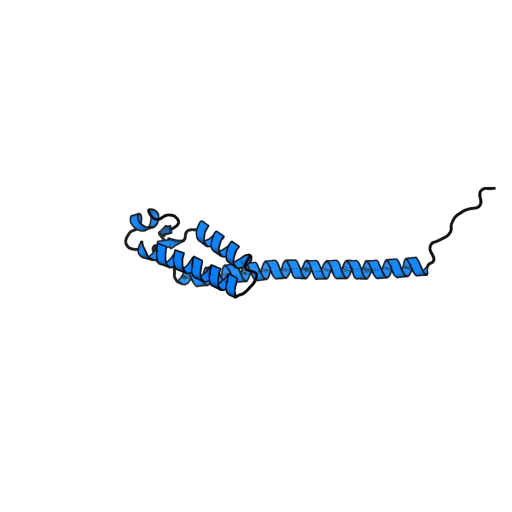 VAL A 1 94 ? 2.442 1.083 -14.320 1.00 90.31 94 VAL A CA 1
ATOM 732 C C . VAL A 1 94 ? 2.578 1.254 -15.831 1.00 90.31 94 VAL A C 1
ATOM 734 O O . VAL A 1 94 ? 3.586 0.830 -16.399 1.00 90.31 94 VAL A O 1
ATOM 737 N N . ASP A 1 95 ? 1.592 1.878 -16.476 1.00 90.56 95 ASP A N 1
ATOM 738 C CA . ASP A 1 95 ? 1.602 2.119 -17.918 1.00 90.56 95 ASP A CA 1
ATOM 739 C C . ASP A 1 95 ? 2.739 3.071 -18.309 1.00 90.56 95 ASP A C 1
ATOM 741 O O . ASP A 1 95 ? 3.479 2.769 -19.244 1.00 90.56 95 ASP A O 1
ATOM 745 N N . ARG A 1 96 ? 2.975 4.129 -17.523 1.00 89.94 96 ARG A N 1
ATOM 746 C CA . ARG A 1 96 ? 4.112 5.048 -17.685 1.00 89.94 96 ARG A CA 1
ATOM 747 C C . ARG A 1 96 ? 5.445 4.307 -17.647 1.00 89.94 96 ARG A C 1
ATOM 749 O O . ARG A 1 96 ? 6.239 4.436 -18.569 1.00 89.94 96 ARG A O 1
ATOM 756 N N . CYS A 1 97 ? 5.691 3.473 -16.634 1.00 89.25 97 CYS A N 1
ATOM 757 C CA . CYS A 1 97 ? 6.928 2.686 -16.575 1.00 89.25 97 CYS A CA 1
ATOM 758 C C . CYS A 1 97 ? 7.046 1.700 -17.746 1.00 89.25 97 CYS A C 1
ATOM 760 O O . CYS A 1 97 ? 8.140 1.443 -18.248 1.00 89.25 97 CYS A O 1
ATOM 762 N N . LYS A 1 98 ? 5.928 1.142 -18.213 1.00 87.88 98 LYS A N 1
ATOM 763 C CA . LYS A 1 98 ? 5.915 0.181 -19.318 1.00 87.88 98 LYS A CA 1
ATOM 764 C C . LYS A 1 98 ? 6.340 0.802 -20.652 1.00 87.88 98 LYS A C 1
ATOM 766 O O . LYS A 1 98 ? 6.912 0.082 -21.475 1.00 87.88 98 LYS A O 1
ATOM 771 N N . GLU A 1 99 ? 6.128 2.102 -20.852 1.00 89.19 99 GLU A N 1
ATOM 772 C CA . GLU A 1 99 ? 6.614 2.831 -22.034 1.00 89.19 99 GLU A CA 1
ATOM 773 C C . GLU A 1 99 ? 8.145 2.783 -22.163 1.00 89.19 99 GLU A C 1
ATOM 775 O O . GLU A 1 99 ? 8.661 2.776 -23.274 1.00 89.19 99 GLU A O 1
ATOM 780 N N . PHE A 1 100 ? 8.878 2.629 -21.056 1.00 88.25 100 PHE A N 1
ATOM 781 C CA . PHE A 1 100 ? 10.346 2.565 -21.035 1.00 88.25 100 PHE A CA 1
ATOM 782 C C . PHE A 1 100 ? 10.899 1.130 -21.040 1.00 88.25 100 PHE A C 1
ATOM 784 O O . PHE A 1 100 ? 12.030 0.878 -20.622 1.00 88.25 100 PHE A O 1
ATOM 791 N N . SER A 1 101 ? 10.108 0.156 -21.499 1.00 84.69 101 SER A N 1
ATOM 792 C CA . SER A 1 101 ? 10.475 -1.269 -21.469 1.00 84.69 101 SER A CA 1
ATOM 793 C C . SER A 1 101 ? 11.446 -1.725 -22.572 1.00 84.69 101 SER A C 1
ATOM 795 O O . SER A 1 101 ? 11.784 -2.912 -22.627 1.00 84.69 101 SER A O 1
ATOM 797 N N . ASP A 1 102 ? 11.932 -0.804 -23.411 1.00 85.88 102 ASP A N 1
ATOM 798 C CA . ASP A 1 102 ? 12.871 -1.090 -24.502 1.00 85.88 102 ASP A CA 1
ATOM 799 C C . ASP A 1 102 ? 14.261 -1.503 -24.001 1.00 85.88 102 ASP A C 1
ATOM 801 O O . ASP A 1 102 ? 14.818 -2.511 -24.446 1.00 85.88 102 ASP A O 1
ATOM 805 N N . THR A 1 103 ? 14.826 -0.750 -23.051 1.00 88.69 103 THR A N 1
ATOM 806 C CA . THR A 1 103 ? 16.146 -1.031 -22.472 1.00 88.69 103 THR A CA 1
ATOM 807 C C . THR A 1 103 ? 16.156 -0.809 -20.965 1.00 88.69 103 THR A C 1
ATOM 809 O O . THR A 1 103 ? 15.397 -0.002 -20.426 1.00 88.69 103 THR A O 1
ATOM 812 N N . LYS A 1 104 ? 17.070 -1.504 -20.279 1.00 88.19 104 LYS A N 1
ATOM 813 C CA . LYS A 1 104 ? 17.299 -1.316 -18.844 1.00 88.19 104 LYS A CA 1
ATOM 814 C C . LYS A 1 104 ? 17.667 0.132 -18.509 1.00 88.19 104 LYS A C 1
ATOM 816 O O . LYS A 1 104 ? 17.155 0.669 -17.536 1.00 88.19 104 LYS A O 1
ATOM 821 N N . GLU A 1 105 ? 18.505 0.757 -19.335 1.00 88.81 105 GLU A N 1
ATOM 822 C CA . GLU A 1 105 ? 18.945 2.142 -19.139 1.00 88.81 105 GLU A CA 1
ATOM 823 C C . GLU A 1 105 ? 17.774 3.122 -19.240 1.00 88.81 105 GLU A C 1
ATOM 825 O O . GLU A 1 105 ? 17.633 3.976 -18.373 1.00 88.81 105 GLU A O 1
ATOM 830 N N . SER A 1 106 ? 16.889 2.961 -20.230 1.00 87.56 106 SER A N 1
ATOM 831 C CA . SER A 1 106 ? 15.687 3.796 -20.367 1.00 87.56 106 SER A CA 1
ATOM 832 C C . SER A 1 106 ? 14.754 3.658 -19.163 1.00 87.56 106 SER A C 1
ATOM 834 O O . SER A 1 106 ? 14.257 4.658 -18.655 1.00 87.56 106 SER A O 1
ATOM 836 N N . CYS A 1 107 ? 14.565 2.438 -18.663 1.00 87.81 107 CYS A N 1
ATOM 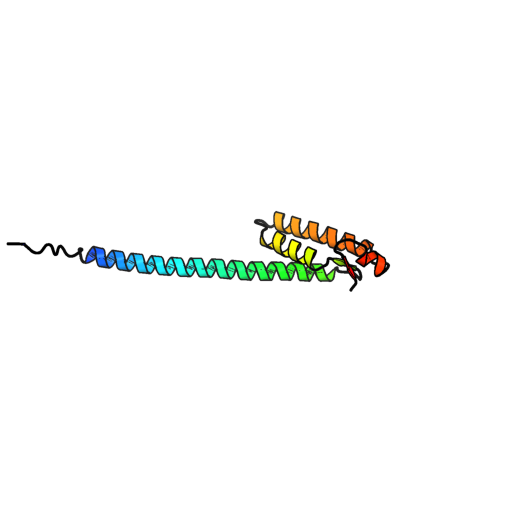837 C CA . CYS A 1 107 ? 13.722 2.184 -17.500 1.00 87.81 107 CYS A CA 1
ATOM 838 C C . CYS A 1 107 ? 14.287 2.772 -16.202 1.00 87.81 107 CYS A C 1
ATOM 840 O O . CYS A 1 107 ? 13.569 3.438 -15.467 1.00 87.81 107 CYS A O 1
ATOM 842 N N . GLU A 1 108 ? 15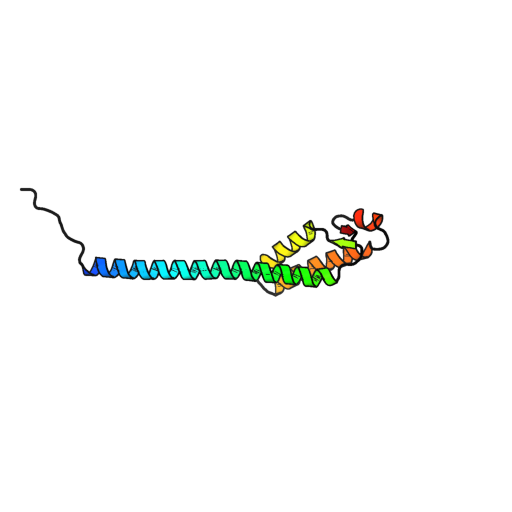.570 2.533 -15.914 1.00 88.62 108 GLU A N 1
ATOM 843 C CA . GLU A 1 108 ? 16.216 3.026 -14.689 1.00 88.62 108 GLU A CA 1
ATOM 844 C C . GLU A 1 108 ? 16.524 4.530 -14.753 1.00 88.62 108 GLU A C 1
ATOM 846 O O . GLU A 1 108 ? 16.749 5.157 -13.718 1.00 88.62 108 GLU A O 1
ATOM 851 N N . SER A 1 109 ? 16.523 5.121 -15.954 1.00 85.44 109 SER A N 1
ATOM 852 C CA . SER A 1 109 ? 16.599 6.573 -16.128 1.00 85.44 109 SER A CA 1
ATOM 853 C C . SER A 1 109 ? 15.296 7.285 -15.768 1.00 85.44 109 SER A C 1
ATOM 855 O O . SER A 1 109 ? 15.333 8.466 -15.419 1.00 85.44 109 SER A O 1
ATOM 857 N N . GLU A 1 110 ? 14.161 6.581 -15.821 1.00 83.94 110 GLU A N 1
ATOM 858 C CA . GLU A 1 110 ? 12.867 7.144 -15.459 1.00 83.94 110 GLU A CA 1
ATOM 859 C C . GLU A 1 110 ? 12.662 7.110 -13.942 1.00 83.94 110 GLU A C 1
ATOM 861 O O . GLU A 1 110 ? 12.895 6.112 -13.254 1.00 83.94 110 GLU A O 1
ATOM 866 N N . SER A 1 111 ? 12.196 8.235 -13.405 1.00 82.75 111 SER A N 1
ATOM 867 C CA . SER A 1 111 ? 12.034 8.407 -11.971 1.00 82.75 111 SER A CA 1
ATOM 868 C C . SER A 1 111 ? 11.004 7.424 -11.417 1.00 82.75 111 SER A C 1
ATOM 870 O O . SER A 1 111 ? 9.812 7.474 -11.733 1.00 82.75 111 SER A O 1
ATOM 872 N N . GLY A 1 112 ? 11.482 6.527 -10.551 1.00 82.25 112 GLY A N 1
ATOM 873 C CA . GLY A 1 112 ? 10.609 5.617 -9.826 1.00 82.25 112 GLY A CA 1
ATOM 874 C C . GLY A 1 112 ? 10.319 4.281 -10.488 1.00 82.25 112 GLY A C 1
ATOM 875 O O . GLY A 1 112 ? 9.656 3.453 -9.862 1.00 82.25 112 GLY A O 1
ATOM 876 N N . CYS A 1 113 ? 10.819 4.051 -11.699 1.00 90.50 113 CYS A N 1
ATOM 877 C CA . CYS A 1 113 ? 10.707 2.769 -12.373 1.00 90.50 113 CYS A CA 1
ATOM 878 C C . CYS A 1 113 ? 11.951 1.908 -12.105 1.00 90.50 113 CYS A C 1
ATOM 880 O O . CYS A 1 113 ? 13.050 2.403 -11.860 1.00 90.50 113 CYS A O 1
ATOM 882 N N . VAL A 1 114 ? 11.771 0.591 -12.104 1.00 91.00 114 VAL A N 1
ATOM 883 C CA . VAL A 1 114 ? 12.815 -0.397 -11.833 1.00 91.00 114 VAL A CA 1
ATOM 884 C C . VAL A 1 114 ? 12.730 -1.496 -12.880 1.00 91.00 114 VAL A C 1
ATOM 886 O O . VAL A 1 114 ? 11.644 -1.995 -13.190 1.00 91.00 114 VAL A O 1
ATOM 889 N N . TRP A 1 115 ? 13.885 -1.895 -13.405 1.00 89.56 115 TRP A N 1
ATOM 890 C CA . TRP A 1 115 ? 13.982 -3.016 -14.331 1.00 89.56 115 TRP A CA 1
ATOM 891 C C . TRP A 1 115 ? 13.946 -4.359 -13.584 1.00 89.56 115 TRP A C 1
ATOM 893 O O . TRP A 1 115 ? 14.596 -4.514 -12.547 1.00 89.56 115 TRP A O 1
ATOM 903 N N . ALA A 1 116 ? 13.180 -5.321 -14.103 1.00 84.38 116 ALA A N 1
ATOM 904 C CA . ALA A 1 116 ? 13.017 -6.672 -13.554 1.00 84.38 116 ALA A CA 1
ATOM 905 C C . ALA A 1 116 ? 13.962 -7.709 -14.183 1.00 84.38 116 ALA A C 1
ATOM 907 O O . ALA A 1 116 ? 14.278 -7.606 -15.394 1.00 84.38 116 ALA A O 1
#

Organism: NCBI:txid1802203

Sequence (116 aa):
MVSKRGQGLPVNVIIVAALALIVLVVLVVIFTQQTTQFGQKVGEETKTELFKMRIFYGKCRPGEAFENTFLSDYEKAASDEEQDTAKSSFRSEVDRCKEFSDTKESCESESGCVWA

Secondary structure (DSSP, 8-state):
-------PPPHHHHHHHHHHHHHHHHHHHHHHHHHHHHHHHHHHHHHHHHHHHHTT--SEEE-HHHHHHHHHHHHH-SSHHHHHHHHHHHHHHHHHHHHTTT-HHHHHHSTTEEE-

Foldseek 3Di:
DDDDPPPDDPVVVVVVVVVVVVVVVVVVVVVVVVVVVLLVVLLVVLVVLLVVLCVLADQKAFAPVLSVVLSVQLSPDPDPVSNVVSSVVSVVRRVVLVVQRPDQCSNVVDPGIHGD

pLDDT: mean 83.64, std 11.72, range [40.72, 95.81]